Protein AF-A0A7K2XP20-F1 (afdb_monomer_lite)

Secondary structure (DSSP, 8-state):
-HHHHHHHT----GGG--EEEEEEETTEEEEEEEEPP--SS-PPPPSS-HHHHHHHHHHHHHTTTTTT-S-EEEE-SEEEE-S---EEEEEEEEEPPPS---TT----SEEEEEEEEE-TT--EEEEEEEEEEE-

Sequence (135 aa):
VAAWRDASGIAYGPAYRVVRSAHRGPGRMLLMLRAEEGADGGAVPPFVPPPLLDSVFQALGMLDDGSAGVCLPWYVDRLVARRRISGTVIALVERDEPAGTATGAASGGVVRGRAVVCNQQGEVLLELDRITLKA

Structure (mmCIF, N/CA/C/O backbone):
data_AF-A0A7K2XP20-F1
#
_entry.id   AF-A0A7K2XP20-F1
#
loop_
_atom_site.group_PDB
_atom_site.id
_atom_site.type_symbol
_atom_site.label_atom_id
_atom_site.label_alt_id
_atom_site.label_comp_id
_atom_site.label_asym_id
_atom_site.label_entity_id
_atom_site.label_seq_id
_atom_site.pdbx_PDB_ins_code
_atom_site.Cartn_x
_atom_site.Cartn_y
_atom_site.Cartn_z
_atom_site.occupancy
_atom_site.B_iso_or_equiv
_atom_site.auth_seq_id
_atom_site.auth_comp_id
_atom_site.auth_asym_id
_atom_site.auth_atom_id
_atom_site.pdbx_PDB_model_num
ATOM 1 N N . VAL A 1 1 ? -3.757 12.862 3.115 1.00 66.06 1 VAL A N 1
ATOM 2 C CA . VAL A 1 1 ? -2.406 12.247 3.067 1.00 66.06 1 VAL A CA 1
ATOM 3 C C . VAL A 1 1 ? -1.422 12.978 3.975 1.00 66.06 1 VAL A C 1
ATOM 5 O O . VAL A 1 1 ? -0.925 12.330 4.879 1.00 66.06 1 VAL A O 1
ATOM 8 N N . ALA A 1 2 ? -1.172 14.286 3.801 1.00 70.19 2 ALA A N 1
ATOM 9 C CA . ALA A 1 2 ? -0.215 15.039 4.635 1.00 70.19 2 ALA A CA 1
ATOM 10 C C . ALA A 1 2 ? -0.509 14.945 6.148 1.00 70.19 2 ALA A C 1
ATOM 12 O O . ALA A 1 2 ? 0.310 14.407 6.878 1.00 70.19 2 ALA A O 1
ATOM 13 N N . ALA A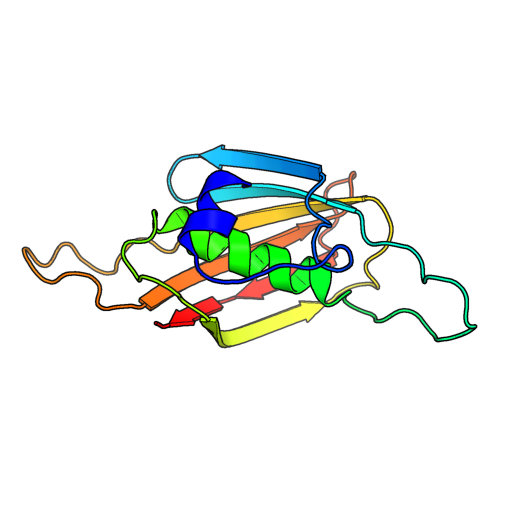 1 3 ? -1.725 15.302 6.578 1.00 70.44 3 ALA A N 1
ATOM 14 C CA . ALA A 1 3 ? -2.116 15.254 7.993 1.00 70.44 3 ALA A CA 1
ATOM 15 C C . ALA A 1 3 ? -1.966 13.866 8.653 1.00 70.44 3 ALA A C 1
ATOM 17 O O . ALA A 1 3 ? -1.599 13.774 9.818 1.00 70.44 3 ALA A O 1
ATOM 18 N N . TRP A 1 4 ? -2.215 12.775 7.915 1.00 71.06 4 TRP A N 1
ATOM 19 C CA . TRP A 1 4 ? -1.996 11.422 8.442 1.00 71.06 4 TRP A CA 1
ATOM 20 C C . TRP A 1 4 ? -0.511 11.107 8.604 1.00 71.06 4 TRP A C 1
ATOM 22 O O . TRP A 1 4 ? -0.137 10.487 9.588 1.00 71.06 4 TRP A O 1
ATOM 32 N N . ARG A 1 5 ? 0.346 11.538 7.669 1.00 71.38 5 ARG A N 1
ATOM 33 C CA . ARG A 1 5 ? 1.794 11.302 7.777 1.00 71.38 5 ARG A CA 1
ATOM 34 C C . ARG A 1 5 ? 2.348 11.966 9.030 1.00 71.38 5 ARG A C 1
ATOM 36 O O . ARG A 1 5 ? 3.053 11.306 9.786 1.00 71.38 5 ARG A O 1
ATOM 43 N N . ASP A 1 6 ? 1.940 13.206 9.279 1.00 72.44 6 ASP A N 1
ATOM 44 C CA . ASP A 1 6 ? 2.341 13.954 10.471 1.00 72.44 6 ASP A CA 1
ATOM 45 C C . ASP A 1 6 ? 1.854 13.262 11.759 1.00 72.44 6 ASP A C 1
ATOM 47 O O . ASP A 1 6 ? 2.601 13.169 12.729 1.00 72.44 6 ASP A O 1
ATOM 51 N N . ALA A 1 7 ? 0.640 12.698 11.751 1.00 71.44 7 ALA A N 1
ATOM 52 C CA . ALA A 1 7 ? 0.077 11.964 12.888 1.00 71.44 7 ALA A CA 1
ATOM 53 C C . ALA A 1 7 ? 0.644 10.541 13.071 1.00 71.44 7 ALA A C 1
ATOM 55 O O . ALA A 1 7 ? 0.657 10.025 14.184 1.00 71.44 7 ALA A O 1
ATOM 56 N N . SER A 1 8 ? 1.113 9.898 11.996 1.00 72.56 8 SER A N 1
ATOM 57 C CA . SER A 1 8 ? 1.600 8.511 12.013 1.00 72.56 8 SER A CA 1
ATOM 58 C C . SER A 1 8 ? 2.927 8.333 12.752 1.00 72.56 8 SER A C 1
ATOM 60 O O . SER A 1 8 ? 3.316 7.207 13.032 1.00 72.56 8 SER A O 1
ATOM 62 N N . GLY A 1 9 ? 3.669 9.415 13.007 1.00 77.94 9 GLY A N 1
ATOM 63 C CA . GLY A 1 9 ? 5.030 9.341 13.544 1.00 77.94 9 GLY A CA 1
ATOM 64 C C . GLY A 1 9 ? 6.069 8.769 12.566 1.00 77.94 9 GLY A C 1
ATOM 65 O O . GLY A 1 9 ? 7.236 8.649 12.934 1.00 77.94 9 GLY A O 1
ATOM 66 N N . ILE A 1 10 ? 5.686 8.443 11.322 1.00 80.19 10 ILE A N 1
ATOM 67 C CA . ILE A 1 10 ? 6.580 7.885 10.299 1.00 80.19 10 ILE A CA 1
ATOM 68 C C . ILE A 1 10 ? 7.029 8.985 9.329 1.00 80.19 10 ILE A C 1
ATOM 70 O O . ILE A 1 10 ? 6.243 9.553 8.565 1.00 80.19 10 ILE A O 1
ATOM 74 N N . ALA A 1 11 ? 8.335 9.259 9.314 1.00 85.06 11 ALA A N 1
ATOM 75 C CA . ALA A 1 11 ? 8.937 10.242 8.420 1.00 85.06 11 ALA A CA 1
ATOM 76 C C . ALA A 1 11 ? 9.218 9.650 7.024 1.00 85.06 11 ALA A C 1
ATOM 78 O O . ALA A 1 11 ? 10.247 9.017 6.788 1.00 85.06 11 ALA A O 1
ATOM 79 N N . TYR A 1 12 ? 8.326 9.906 6.063 1.00 84.44 12 TYR A N 1
ATOM 80 C CA . TYR A 1 12 ? 8.514 9.483 4.671 1.00 84.44 12 TYR A CA 1
ATOM 81 C C . TYR A 1 12 ? 9.358 10.479 3.859 1.00 84.44 12 TYR A C 1
ATOM 83 O O . TYR A 1 12 ? 8.935 11.608 3.557 1.00 84.44 12 TYR A O 1
A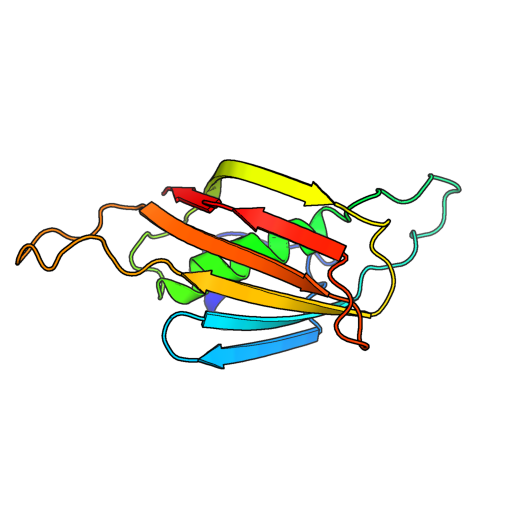TOM 91 N N . GLY A 1 13 ? 10.551 10.034 3.455 1.00 88.44 13 GLY A N 1
ATOM 92 C CA . GLY A 1 13 ? 11.442 10.766 2.552 1.00 88.44 13 GLY A CA 1
ATOM 93 C C . GLY A 1 13 ? 10.905 10.864 1.113 1.00 88.44 13 GLY A C 1
ATOM 94 O O . GLY A 1 13 ? 9.939 10.179 0.771 1.00 88.44 13 GLY A O 1
ATOM 95 N N . PRO A 1 14 ? 11.520 11.693 0.245 1.00 87.81 14 PRO A N 1
ATOM 96 C CA . PRO A 1 14 ? 11.041 11.947 -1.120 1.00 87.81 14 PRO A CA 1
ATOM 97 C C . PRO A 1 14 ? 10.777 10.687 -1.953 1.00 87.81 14 PRO A C 1
ATOM 99 O O . PRO A 1 14 ? 9.748 10.613 -2.619 1.00 87.81 14 PRO A O 1
ATOM 102 N N . ALA A 1 15 ? 11.628 9.664 -1.827 1.00 88.25 15 ALA A N 1
ATOM 103 C CA . ALA A 1 15 ? 11.479 8.391 -2.533 1.00 88.25 15 ALA A CA 1
ATOM 104 C C . ALA A 1 15 ? 10.158 7.656 -2.223 1.00 88.25 15 ALA A C 1
ATOM 106 O O . ALA A 1 15 ? 9.675 6.896 -3.052 1.00 88.25 15 ALA A O 1
ATOM 107 N N . TYR A 1 16 ? 9.542 7.905 -1.061 1.00 89.69 16 TYR A N 1
ATOM 108 C CA . TYR A 1 16 ? 8.283 7.285 -0.623 1.00 89.69 16 TYR A CA 1
ATOM 109 C C . TYR A 1 16 ? 7.053 8.185 -0.834 1.00 89.69 16 TYR A C 1
ATOM 111 O O . TYR A 1 16 ? 5.948 7.885 -0.381 1.00 89.69 16 TYR A O 1
ATOM 119 N N . ARG A 1 17 ? 7.203 9.306 -1.551 1.00 87.88 17 ARG A N 1
ATOM 120 C CA . ARG A 1 17 ? 6.119 10.264 -1.838 1.00 87.88 17 ARG A CA 1
ATOM 121 C C . ARG A 1 17 ? 5.530 10.057 -3.238 1.00 87.88 17 ARG A C 1
ATOM 123 O O . ARG A 1 17 ? 5.352 11.010 -3.990 1.00 87.88 17 ARG A O 1
ATOM 130 N N . VAL A 1 18 ? 5.194 8.811 -3.575 1.00 93.06 18 VAL A N 1
ATOM 131 C CA . VAL A 1 18 ? 4.707 8.426 -4.919 1.00 93.06 18 VAL A CA 1
ATOM 132 C C . VAL A 1 18 ? 3.205 8.644 -5.145 1.00 93.06 18 VAL A C 1
ATOM 134 O O . VAL A 1 18 ? 2.743 8.608 -6.288 1.00 93.06 18 VAL A O 1
ATOM 137 N N . VAL A 1 19 ? 2.437 8.898 -4.079 1.00 94.50 19 VAL A N 1
ATOM 138 C CA . VAL A 1 19 ? 1.002 9.226 -4.146 1.00 94.50 19 VAL A CA 1
ATOM 139 C C . VAL A 1 19 ? 0.807 10.615 -4.760 1.00 94.50 19 VAL A C 1
ATOM 141 O O . VAL A 1 19 ? 1.221 11.615 -4.175 1.00 94.50 19 VAL A O 1
ATOM 144 N N . ARG A 1 20 ? 0.152 10.683 -5.924 1.00 95.19 20 ARG A N 1
ATOM 145 C CA . ARG A 1 20 ? -0.173 11.930 -6.641 1.00 95.19 20 ARG A CA 1
ATOM 146 C C . ARG A 1 20 ? -1.549 12.471 -6.278 1.00 95.19 20 ARG A C 1
ATOM 148 O O . ARG A 1 20 ? -1.704 13.675 -6.112 1.00 95.19 20 ARG A O 1
ATOM 155 N N . SER A 1 21 ? -2.526 11.591 -6.098 1.00 95.62 21 SER A N 1
ATOM 156 C CA . SER A 1 21 ? -3.815 11.934 -5.500 1.00 95.62 21 SER A CA 1
ATOM 157 C C . SER A 1 21 ? -4.369 10.745 -4.726 1.00 95.62 21 SER A C 1
ATOM 159 O O . SER A 1 21 ? -3.961 9.601 -4.935 1.00 95.62 21 SER A O 1
ATOM 161 N N . ALA A 1 22 ? -5.284 11.026 -3.803 1.00 95.69 22 ALA A N 1
ATOM 162 C CA . ALA A 1 22 ? -5.958 10.008 -3.021 1.00 95.69 22 ALA A CA 1
ATOM 163 C C . ALA A 1 22 ? -7.411 10.425 -2.778 1.00 95.69 22 ALA A C 1
ATOM 165 O O . ALA A 1 22 ? -7.673 11.560 -2.380 1.00 95.69 22 ALA A O 1
ATOM 166 N N . HIS A 1 23 ? -8.339 9.500 -2.997 1.00 96.12 23 HIS A N 1
ATOM 167 C CA . HIS A 1 23 ? -9.773 9.689 -2.822 1.00 96.12 23 HIS A CA 1
ATOM 168 C C . HIS A 1 23 ? -10.280 8.657 -1.825 1.00 96.12 23 HIS A C 1
ATOM 170 O O . HIS A 1 23 ? -10.064 7.460 -1.999 1.00 96.12 23 HIS A O 1
ATOM 176 N N . ARG A 1 24 ? -10.943 9.111 -0.764 1.00 93.88 24 ARG A N 1
ATOM 177 C CA . ARG A 1 24 ? -11.469 8.236 0.285 1.00 93.88 24 ARG A CA 1
ATOM 178 C C . ARG A 1 24 ? -12.972 8.044 0.118 1.00 93.88 24 ARG A C 1
ATOM 180 O O . ARG A 1 24 ? -13.687 9.002 -0.154 1.00 93.88 24 ARG A O 1
ATOM 187 N N . GLY A 1 25 ? -13.433 6.814 0.317 1.00 92.50 25 GLY A N 1
ATOM 188 C CA . GLY A 1 25 ? -14.840 6.458 0.473 1.00 92.50 25 GLY A CA 1
ATOM 189 C C . GLY A 1 25 ? -15.055 5.589 1.719 1.00 92.50 25 GLY A C 1
ATOM 190 O O . GLY A 1 25 ? -14.103 5.326 2.459 1.00 92.50 25 GLY A O 1
ATOM 191 N N . PRO A 1 26 ? -16.291 5.127 1.964 1.00 91.06 26 PRO A N 1
ATOM 192 C CA . PRO A 1 26 ? -16.585 4.222 3.073 1.00 91.06 26 PRO A CA 1
ATOM 193 C C . PRO A 1 26 ? -15.759 2.934 2.958 1.00 91.06 26 PRO A C 1
ATOM 195 O O . PRO A 1 26 ? -15.850 2.241 1.947 1.00 91.06 26 PRO A O 1
ATOM 198 N N . GLY A 1 27 ? -14.908 2.658 3.951 1.00 91.69 27 GLY A N 1
ATOM 199 C CA . GLY A 1 27 ? -14.080 1.444 4.014 1.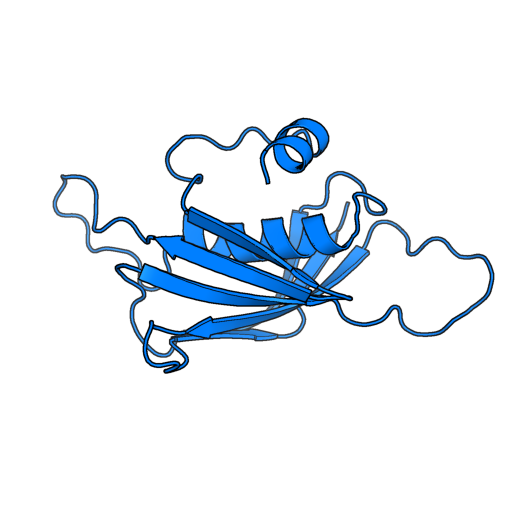00 91.69 27 GLY A CA 1
ATOM 200 C C . GLY A 1 27 ? -13.036 1.282 2.901 1.00 91.69 27 GLY A C 1
ATOM 201 O O . GLY A 1 27 ? -12.415 0.229 2.813 1.00 91.69 27 GLY A O 1
ATOM 202 N N . ARG A 1 28 ? -12.818 2.285 2.042 1.00 96.06 28 ARG A N 1
ATOM 203 C CA . ARG A 1 28 ? -11.940 2.152 0.870 1.00 96.06 28 ARG A CA 1
ATOM 204 C C . ARG A 1 28 ? -11.243 3.444 0.476 1.00 96.06 28 ARG A C 1
ATOM 206 O O . ARG A 1 28 ? -11.751 4.543 0.708 1.00 96.06 28 ARG A O 1
ATOM 213 N N . MET A 1 29 ? -10.098 3.313 -0.178 1.00 96.81 29 MET A N 1
ATOM 214 C CA . MET A 1 29 ? -9.303 4.420 -0.690 1.00 96.81 29 MET A CA 1
ATOM 215 C C . MET A 1 29 ? -8.821 4.115 -2.107 1.00 96.81 29 MET A C 1
ATOM 217 O O . MET A 1 29 ? -8.328 3.026 -2.381 1.00 96.81 29 MET A O 1
ATOM 221 N N . LEU A 1 30 ? -8.949 5.090 -3.001 1.00 97.88 30 LEU A N 1
ATOM 222 C CA . LEU A 1 30 ? -8.403 5.050 -4.351 1.00 97.88 30 LEU A CA 1
ATOM 223 C C . LEU A 1 30 ? -7.186 5.971 -4.418 1.00 97.88 30 LEU A C 1
ATOM 225 O O . LEU A 1 30 ? -7.294 7.157 -4.107 1.00 97.88 30 LEU A O 1
ATOM 229 N N . LEU A 1 31 ? -6.039 5.447 -4.833 1.00 98.12 31 LEU A N 1
ATOM 230 C CA . LEU A 1 31 ? -4.795 6.195 -4.974 1.00 98.12 31 LEU A CA 1
ATOM 231 C C . LEU A 1 31 ? -4.408 6.285 -6.444 1.00 98.12 31 LEU A C 1
ATOM 233 O O . LEU A 1 31 ? -4.412 5.276 -7.144 1.00 98.12 31 LEU A O 1
ATOM 237 N N . MET A 1 32 ? -3.980 7.463 -6.883 1.00 97.88 32 MET A N 1
ATOM 238 C CA . MET A 1 32 ? -3.193 7.598 -8.102 1.00 97.88 32 MET A CA 1
ATOM 239 C C . MET A 1 32 ? -1.718 7.660 -7.718 1.00 97.88 32 MET A C 1
ATOM 241 O O . MET A 1 32 ? -1.300 8.551 -6.974 1.00 97.88 32 MET A O 1
ATOM 245 N N . LEU A 1 33 ? -0.931 6.713 -8.218 1.00 96.94 33 LEU A N 1
ATOM 246 C CA . LEU A 1 33 ? 0.480 6.538 -7.889 1.00 96.94 33 LEU A CA 1
ATOM 247 C C . LEU A 1 33 ? 1.328 6.753 -9.143 1.00 96.94 33 LEU A C 1
ATOM 249 O O . LEU A 1 33 ? 0.924 6.400 -10.251 1.00 96.94 33 LEU A O 1
ATOM 253 N N . ARG A 1 34 ? 2.526 7.310 -8.972 1.00 94.19 34 ARG A N 1
ATOM 254 C CA . ARG A 1 34 ? 3.542 7.390 -10.027 1.00 94.19 34 ARG A CA 1
ATOM 255 C C . ARG A 1 34 ? 4.753 6.585 -9.577 1.00 94.19 34 ARG A C 1
ATOM 257 O O . ARG A 1 34 ? 5.469 7.031 -8.686 1.00 94.19 34 ARG A O 1
ATOM 264 N N . ALA A 1 35 ? 4.980 5.430 -10.191 1.00 84.12 35 ALA A N 1
ATOM 265 C CA . ALA A 1 35 ? 6.260 4.748 -10.089 1.00 84.12 35 ALA A CA 1
ATOM 266 C C . ALA A 1 35 ? 7.305 5.595 -10.821 1.00 84.12 35 ALA A C 1
ATOM 268 O O . ALA A 1 35 ? 7.117 5.933 -11.993 1.00 84.12 35 ALA A O 1
ATOM 269 N N . GLU A 1 36 ? 8.375 5.972 -10.127 1.00 76.00 36 GLU A N 1
ATOM 270 C CA . GLU A 1 36 ? 9.512 6.588 -10.801 1.00 76.00 36 GLU A CA 1
ATOM 271 C C . GLU A 1 36 ? 10.211 5.530 -11.652 1.00 76.00 36 GLU A C 1
ATOM 273 O O . GLU A 1 36 ? 10.434 4.396 -11.219 1.00 76.00 36 GLU A O 1
ATOM 278 N N . GLU A 1 37 ? 10.503 5.890 -12.894 1.00 64.94 37 GLU A N 1
ATOM 279 C CA . GLU A 1 37 ? 11.364 5.093 -13.754 1.00 64.94 37 GLU A CA 1
ATOM 280 C C . GLU A 1 37 ? 12.794 5.414 -13.321 1.00 64.94 37 GLU A C 1
ATOM 282 O O . GLU A 1 37 ? 13.153 6.583 -13.268 1.00 64.94 37 GLU A O 1
ATOM 287 N N . GLY A 1 38 ? 13.520 4.377 -12.886 1.00 58.69 38 GLY A N 1
ATOM 288 C CA . GLY A 1 38 ? 14.801 4.416 -12.168 1.00 58.69 38 GLY A CA 1
ATOM 289 C C . GLY A 1 38 ? 15.588 5.727 -12.228 1.00 58.69 38 GLY A C 1
ATOM 290 O O . GLY A 1 38 ? 16.017 6.145 -13.298 1.00 58.69 38 GLY A O 1
ATOM 291 N N . ALA A 1 39 ? 15.839 6.315 -11.054 1.00 51.59 39 ALA A N 1
ATOM 292 C CA . ALA A 1 39 ? 16.853 7.348 -10.899 1.00 51.59 39 ALA A CA 1
ATOM 293 C C . ALA A 1 39 ? 18.211 6.810 -11.386 1.00 51.59 39 ALA A C 1
ATOM 295 O O . ALA A 1 39 ? 18.584 5.677 -11.073 1.00 51.59 39 ALA A O 1
ATOM 296 N N . ASP A 1 40 ? 18.890 7.630 -12.183 1.00 54.31 40 ASP A N 1
ATOM 297 C CA . ASP A 1 40 ? 20.152 7.385 -12.880 1.00 54.31 40 ASP A CA 1
ATOM 298 C C . ASP A 1 40 ? 21.119 6.437 -12.146 1.00 54.31 40 ASP A C 1
ATOM 300 O O . ASP A 1 40 ? 21.545 6.699 -11.021 1.00 54.31 40 ASP A O 1
ATOM 304 N N . GLY A 1 41 ? 21.501 5.328 -12.795 1.00 56.19 41 GLY A N 1
ATOM 305 C CA . GLY A 1 41 ? 22.502 4.408 -12.233 1.00 56.19 41 GLY A CA 1
ATOM 306 C C . GLY A 1 41 ? 22.616 3.010 -12.850 1.00 56.19 41 GLY A C 1
ATOM 307 O O . GLY A 1 41 ? 23.408 2.207 -12.367 1.00 56.19 41 GLY A O 1
ATOM 308 N N . GLY A 1 42 ? 21.845 2.672 -13.891 1.00 59.91 42 GLY A N 1
ATOM 309 C CA . GLY A 1 42 ? 21.964 1.379 -14.588 1.00 59.91 42 GLY A CA 1
ATOM 310 C C . GLY A 1 42 ? 21.429 0.160 -13.820 1.00 59.91 42 GLY A C 1
ATOM 311 O O . GLY A 1 42 ? 21.502 -0.959 -14.326 1.00 59.91 42 GLY A O 1
ATOM 312 N N . ALA A 1 43 ? 20.860 0.350 -12.626 1.00 69.75 43 ALA A N 1
ATOM 313 C CA . ALA A 1 43 ? 20.199 -0.719 -11.888 1.00 69.75 43 ALA A CA 1
ATOM 314 C C . ALA A 1 43 ? 18.875 -1.112 -12.563 1.00 69.75 43 ALA A C 1
ATOM 316 O O . ALA A 1 43 ? 18.082 -0.257 -12.962 1.00 69.75 43 ALA A O 1
ATOM 317 N N . VAL A 1 44 ? 18.620 -2.419 -12.663 1.00 74.62 44 VAL A N 1
ATOM 318 C CA . VAL A 1 44 ? 17.349 -2.943 -13.175 1.00 74.62 44 VAL A CA 1
ATOM 319 C C . VAL A 1 44 ? 16.223 -2.521 -12.220 1.00 74.62 44 VAL A C 1
ATOM 321 O O . VAL A 1 44 ? 16.297 -2.845 -11.032 1.00 74.62 44 VAL A O 1
ATOM 324 N N . PRO A 1 45 ? 15.175 -1.821 -12.697 1.00 81.94 45 PRO A N 1
ATOM 325 C CA . PRO A 1 45 ? 14.066 -1.417 -11.843 1.00 81.94 45 PRO A CA 1
ATOM 326 C C . PRO A 1 45 ? 13.378 -2.628 -11.194 1.00 81.94 45 PRO A C 1
ATOM 328 O O . PRO A 1 45 ? 13.200 -3.657 -11.857 1.00 81.94 45 PRO A O 1
ATOM 331 N N . PRO A 1 46 ? 12.940 -2.522 -9.927 1.00 88.56 46 PRO A N 1
ATOM 332 C CA . PRO A 1 46 ? 12.240 -3.607 -9.250 1.00 88.56 46 PRO A CA 1
ATOM 333 C C . PRO A 1 46 ? 10.926 -3.954 -9.961 1.00 88.56 46 PRO A C 1
ATOM 335 O O . PRO A 1 46 ? 10.255 -3.089 -10.526 1.00 88.56 46 PRO A O 1
ATOM 338 N N . PHE A 1 47 ? 10.526 -5.228 -9.896 1.00 92.88 47 PHE A N 1
ATOM 339 C CA . PHE A 1 47 ? 9.276 -5.693 -10.508 1.00 92.88 47 PHE A CA 1
ATOM 340 C C . PHE A 1 47 ? 8.041 -5.018 -9.881 1.00 92.88 47 PHE A C 1
ATOM 342 O O . PHE A 1 47 ? 7.123 -4.612 -10.593 1.00 92.88 47 PHE A O 1
ATOM 349 N N . VAL A 1 48 ? 8.063 -4.827 -8.557 1.00 95.19 48 VAL A N 1
ATOM 350 C CA . VAL A 1 48 ? 7.117 -4.002 -7.792 1.00 95.19 48 VAL A CA 1
ATOM 351 C C . VAL A 1 48 ? 7.923 -2.921 -7.057 1.00 95.19 48 VAL A C 1
ATOM 353 O O . VAL A 1 48 ? 8.714 -3.267 -6.179 1.00 95.19 48 VAL A O 1
ATOM 356 N N . PRO A 1 49 ? 7.765 -1.626 -7.386 1.00 93.88 49 PRO A N 1
ATOM 357 C CA . PRO A 1 49 ? 8.465 -0.549 -6.690 1.00 93.88 49 PRO A CA 1
ATOM 358 C C . PRO A 1 49 ? 8.110 -0.503 -5.192 1.00 93.88 49 PRO A C 1
ATOM 360 O O . PRO A 1 49 ? 6.927 -0.363 -4.866 1.00 93.88 49 PRO A O 1
ATOM 363 N N . PRO A 1 50 ? 9.092 -0.557 -4.267 1.00 94.06 50 PRO A N 1
ATOM 364 C CA . PRO A 1 50 ? 8.814 -0.537 -2.829 1.00 94.06 50 PRO A CA 1
ATOM 365 C C . PRO A 1 50 ? 7.984 0.670 -2.356 1.00 94.06 50 PRO A C 1
ATOM 367 O O . PRO A 1 50 ? 7.026 0.453 -1.620 1.00 94.06 50 PRO A O 1
ATOM 370 N N . PRO A 1 51 ? 8.228 1.913 -2.826 1.00 93.94 51 PRO A N 1
ATOM 371 C CA . PRO A 1 51 ? 7.383 3.062 -2.479 1.00 93.94 51 PRO A CA 1
ATOM 372 C C . PRO A 1 51 ? 5.904 2.911 -2.851 1.00 93.94 51 PRO A C 1
ATOM 374 O O . PRO A 1 51 ? 5.018 3.456 -2.190 1.00 93.94 51 PRO A O 1
ATOM 377 N N . LEU A 1 52 ? 5.634 2.197 -3.943 1.00 95.38 52 LEU A N 1
ATOM 378 C CA . LEU A 1 52 ? 4.287 1.968 -4.449 1.00 95.38 52 LEU A CA 1
ATOM 379 C C . LEU A 1 52 ? 3.570 0.935 -3.586 1.00 95.38 52 LEU A C 1
ATOM 381 O O . LEU A 1 52 ? 2.437 1.171 -3.172 1.00 95.38 52 LEU A O 1
ATOM 385 N N . LEU A 1 53 ? 4.256 -0.166 -3.275 1.00 96.56 53 LEU A N 1
ATOM 386 C CA . LEU A 1 53 ? 3.764 -1.173 -2.343 1.00 96.56 53 LEU A CA 1
ATOM 387 C C . LEU A 1 53 ? 3.500 -0.564 -0.959 1.00 96.56 53 LEU A C 1
ATOM 389 O O . LEU A 1 53 ? 2.426 -0.744 -0.400 1.00 96.56 53 LEU A O 1
ATOM 393 N N . ASP A 1 54 ? 4.433 0.230 -0.440 1.00 94.88 54 ASP A N 1
ATOM 394 C CA . ASP A 1 54 ? 4.279 0.903 0.850 1.00 94.88 54 ASP A CA 1
ATOM 395 C C . ASP A 1 54 ? 3.097 1.890 0.866 1.00 94.88 54 ASP A C 1
ATOM 397 O O . ASP A 1 54 ? 2.365 1.979 1.850 1.00 94.88 54 ASP A O 1
ATOM 401 N N . SER A 1 55 ? 2.817 2.561 -0.256 1.00 95.00 55 SER A N 1
ATOM 402 C CA . SER A 1 55 ? 1.651 3.450 -0.371 1.00 95.00 55 SER A CA 1
ATOM 403 C C . SER A 1 55 ? 0.314 2.718 -0.185 1.00 95.00 55 SER A C 1
ATOM 405 O O . SER A 1 55 ? -0.642 3.323 0.302 1.00 95.00 55 SER A O 1
ATOM 407 N N . VAL A 1 56 ? 0.237 1.426 -0.528 1.00 96.50 56 VAL A N 1
ATOM 408 C CA . VAL A 1 56 ? -0.939 0.588 -0.240 1.00 96.50 56 VAL A CA 1
ATOM 409 C C . VAL A 1 56 ? -1.117 0.418 1.269 1.00 96.50 56 VAL A C 1
ATOM 411 O O . VAL A 1 56 ? -2.225 0.573 1.781 1.00 96.50 56 VAL A O 1
ATOM 414 N N . PHE A 1 57 ? -0.029 0.156 1.993 1.00 93.94 57 PHE A N 1
ATOM 415 C CA . PHE A 1 57 ? -0.063 -0.000 3.446 1.00 93.94 57 PHE A CA 1
ATOM 416 C C . PHE A 1 57 ? -0.387 1.316 4.153 1.00 93.94 57 PHE A C 1
ATOM 418 O O . PHE A 1 57 ? -1.243 1.332 5.037 1.00 93.94 57 PHE A O 1
ATOM 425 N N . GLN A 1 58 ? 0.200 2.431 3.703 1.00 91.25 58 GLN A N 1
ATOM 426 C CA . GLN A 1 58 ? -0.154 3.772 4.181 1.00 91.25 58 GLN A CA 1
ATOM 427 C C . GLN A 1 58 ? -1.660 4.025 4.040 1.00 91.25 58 GLN A C 1
ATOM 429 O O . GLN A 1 58 ? -2.306 4.481 4.979 1.00 91.25 58 GLN A O 1
ATOM 434 N N . ALA A 1 59 ? -2.242 3.711 2.880 1.00 93.56 59 ALA A N 1
ATOM 435 C CA . ALA A 1 59 ? -3.666 3.918 2.641 1.00 93.56 59 ALA A CA 1
ATOM 436 C C . ALA A 1 59 ? -4.555 3.018 3.505 1.00 93.56 59 ALA A C 1
ATOM 438 O O . ALA A 1 59 ? -5.583 3.480 3.998 1.00 93.56 59 ALA A O 1
ATOM 439 N N . LEU A 1 60 ? -4.154 1.767 3.745 1.00 93.38 60 LEU A N 1
ATOM 440 C CA . LEU A 1 60 ? -4.880 0.891 4.659 1.00 93.38 60 LEU A CA 1
ATOM 441 C C . LEU A 1 60 ? -4.839 1.428 6.100 1.00 93.38 60 LEU A C 1
ATOM 443 O O . LEU A 1 60 ? -5.878 1.482 6.753 1.00 93.38 60 LEU A O 1
ATOM 447 N N . GLY A 1 61 ? -3.685 1.914 6.563 1.00 89.31 61 GLY A N 1
ATOM 448 C CA . GLY A 1 61 ? -3.564 2.583 7.863 1.00 89.31 61 GLY A CA 1
ATOM 449 C C . GLY A 1 61 ? -4.385 3.877 7.953 1.00 89.31 61 GLY A C 1
ATOM 450 O O . GLY A 1 61 ? -4.958 4.183 8.996 1.00 89.31 61 GLY A O 1
ATOM 451 N N . MET A 1 62 ? -4.520 4.624 6.850 1.00 87.81 62 MET A N 1
ATOM 452 C CA . MET A 1 62 ? -5.390 5.809 6.777 1.00 87.81 62 MET A CA 1
ATOM 453 C C . MET A 1 62 ? -6.882 5.469 6.907 1.00 87.81 62 MET A C 1
ATOM 455 O O . MET A 1 62 ? -7.635 6.275 7.451 1.00 87.81 62 MET A O 1
ATOM 459 N N . LEU A 1 63 ? -7.325 4.304 6.419 1.00 89.19 63 LEU A N 1
ATOM 460 C CA . LEU A 1 63 ? -8.722 3.849 6.527 1.00 89.19 63 LEU A CA 1
ATOM 461 C C . LEU A 1 63 ? -9.140 3.468 7.949 1.00 89.19 63 LEU A C 1
ATOM 463 O O . LEU A 1 63 ? -10.324 3.237 8.209 1.00 89.19 63 LEU A O 1
ATOM 467 N N . ASP A 1 64 ? -8.177 3.403 8.856 1.00 80.75 64 ASP A N 1
ATOM 468 C CA . ASP A 1 64 ? -8.395 3.120 10.262 1.00 80.75 64 ASP A CA 1
ATOM 469 C C . ASP A 1 64 ? -8.539 4.384 11.127 1.00 80.75 64 ASP A C 1
ATOM 471 O O . ASP A 1 64 ? -8.742 4.286 12.331 1.00 80.75 64 ASP A O 1
ATOM 475 N N . ASP A 1 65 ? -8.448 5.580 10.529 1.00 70.94 65 ASP A N 1
ATOM 476 C CA . ASP A 1 65 ? -8.512 6.877 11.230 1.00 70.94 65 ASP A CA 1
ATOM 477 C C . ASP A 1 65 ? -7.511 7.012 12.392 1.00 70.94 65 ASP A C 1
ATOM 479 O O . ASP A 1 65 ? -7.672 7.850 13.277 1.00 70.94 65 ASP A O 1
ATOM 483 N N . GLY A 1 66 ? -6.449 6.200 12.379 1.00 60.19 66 GLY A N 1
ATOM 484 C CA . GLY A 1 66 ? -5.460 6.141 13.452 1.00 60.19 66 GLY A CA 1
ATOM 485 C C . GLY A 1 66 ? -5.924 5.385 14.702 1.00 60.19 66 GLY A C 1
ATOM 486 O O . GLY A 1 66 ? -5.235 5.457 15.716 1.00 60.19 66 GLY A O 1
ATOM 487 N N . SER A 1 67 ? -7.042 4.648 14.658 1.00 62.50 67 SER A N 1
ATOM 488 C CA . SER A 1 67 ? -7.556 3.896 15.817 1.00 62.50 67 SER A CA 1
ATOM 489 C C . SER A 1 67 ? -6.609 2.783 16.290 1.00 62.50 67 SER A C 1
ATOM 491 O O . SER A 1 67 ? -6.533 2.487 17.480 1.00 62.50 67 SER A O 1
ATOM 493 N N . ALA A 1 68 ? -5.823 2.226 15.373 1.00 58.62 68 ALA A N 1
ATOM 494 C CA . ALA A 1 68 ? -4.787 1.237 15.608 1.00 58.62 68 ALA A CA 1
ATOM 495 C C . ALA A 1 68 ? -3.424 1.870 15.930 1.00 58.62 68 ALA A C 1
ATOM 497 O O . ALA A 1 68 ? -2.461 1.136 16.109 1.00 58.62 68 ALA A O 1
ATOM 498 N N . GLY A 1 69 ? -3.308 3.200 16.010 1.00 64.88 69 GLY A N 1
ATOM 499 C CA . GLY A 1 69 ? -2.038 3.883 16.261 1.00 64.88 69 GLY A CA 1
ATOM 500 C C . GLY A 1 69 ? -1.035 3.778 15.103 1.00 64.88 69 GLY A C 1
ATOM 501 O O . GLY A 1 69 ? -1.414 3.690 13.931 1.00 64.88 69 GLY A O 1
ATOM 502 N N . VAL A 1 70 ? 0.262 3.820 15.440 1.00 75.06 70 VAL A N 1
ATOM 503 C CA . VAL A 1 70 ? 1.375 3.654 14.488 1.00 75.06 70 VAL A CA 1
ATOM 504 C C . VAL A 1 70 ? 1.442 2.192 14.057 1.00 75.06 70 VAL A C 1
ATOM 506 O O . VAL A 1 70 ? 2.123 1.387 14.677 1.00 75.06 70 VAL A O 1
ATOM 509 N N . CYS A 1 71 ? 0.703 1.834 13.012 1.00 80.75 71 CYS A N 1
ATOM 510 C CA . CYS A 1 71 ? 0.640 0.462 12.525 1.00 80.75 71 CYS A CA 1
ATOM 511 C C . CYS A 1 71 ? 1.643 0.206 11.392 1.00 80.75 71 CYS A C 1
ATOM 513 O O . CYS A 1 71 ? 1.790 1.007 10.466 1.00 80.75 71 CYS A O 1
ATOM 515 N N . LEU A 1 72 ? 2.319 -0.941 11.455 1.00 90.19 72 LEU A N 1
ATOM 516 C CA . LEU A 1 72 ? 3.258 -1.417 10.443 1.00 90.19 72 LEU A CA 1
ATOM 517 C C . LEU A 1 72 ? 2.716 -2.671 9.746 1.00 90.19 72 LEU A C 1
ATOM 519 O O . LEU A 1 72 ? 1.958 -3.433 10.356 1.00 90.19 72 LEU A O 1
ATOM 523 N N . PRO A 1 73 ? 3.105 -2.930 8.483 1.00 92.88 73 PRO A N 1
ATOM 524 C CA . PRO A 1 73 ? 2.800 -4.191 7.817 1.00 92.88 73 PRO A CA 1
ATOM 525 C C . PRO A 1 73 ? 3.328 -5.380 8.626 1.00 92.88 73 PRO A C 1
ATOM 527 O O . PRO A 1 73 ? 4.528 -5.498 8.859 1.00 92.88 73 PRO A O 1
ATOM 530 N N . TRP A 1 74 ? 2.425 -6.262 9.049 1.00 94.62 74 TRP A N 1
ATOM 531 C CA . TRP A 1 74 ? 2.745 -7.464 9.822 1.00 94.62 74 TRP A CA 1
ATOM 532 C C . TRP A 1 74 ? 2.696 -8.726 8.962 1.00 94.62 74 TRP A C 1
ATOM 534 O O . TRP A 1 74 ? 3.516 -9.628 9.116 1.00 94.62 74 TRP A O 1
ATOM 544 N N . TYR A 1 75 ? 1.711 -8.810 8.066 1.00 96.25 75 TYR A N 1
ATOM 545 C CA . TYR A 1 75 ? 1.460 -10.010 7.278 1.00 96.25 75 TYR A CA 1
ATOM 546 C C . TYR A 1 75 ? 0.708 -9.691 5.983 1.00 96.25 75 TYR A C 1
ATOM 548 O O . TYR A 1 75 ? -0.145 -8.803 5.955 1.00 96.25 75 TYR A O 1
ATOM 556 N N . VAL A 1 76 ? 1.012 -10.444 4.929 1.00 97.50 76 VAL A N 1
ATOM 557 C CA . VAL A 1 76 ? 0.272 -10.490 3.663 1.00 97.50 76 VAL A CA 1
ATOM 558 C C . VAL A 1 76 ? 0.129 -11.966 3.310 1.00 97.50 76 VAL A C 1
ATOM 560 O O . VAL A 1 76 ? 1.136 -12.669 3.251 1.00 97.50 76 VAL A O 1
ATOM 563 N N . ASP A 1 77 ? -1.099 -12.439 3.104 1.00 97.94 77 ASP A N 1
ATOM 564 C CA . ASP A 1 77 ? -1.355 -13.850 2.781 1.00 97.94 77 ASP A CA 1
ATOM 565 C C . ASP A 1 77 ? -0.906 -14.179 1.362 1.00 97.94 77 ASP A C 1
ATOM 567 O O . ASP A 1 77 ? -0.155 -15.124 1.122 1.00 97.94 77 ASP A O 1
ATOM 571 N N . ARG A 1 78 ? -1.324 -13.341 0.412 1.00 97.88 78 ARG A N 1
ATOM 572 C CA . ARG A 1 78 ? -1.035 -13.537 -1.001 1.00 97.88 78 ARG A CA 1
ATOM 573 C C . ARG A 1 78 ? -0.702 -12.216 -1.664 1.00 97.88 78 ARG A C 1
ATOM 575 O O . ARG A 1 78 ? -1.394 -11.218 -1.484 1.00 97.88 78 ARG A O 1
ATOM 582 N N . LEU A 1 79 ? 0.361 -12.243 -2.459 1.00 97.62 79 LEU A N 1
ATOM 583 C CA . LEU A 1 79 ? 0.777 -11.151 -3.326 1.00 97.62 79 LEU A CA 1
ATOM 584 C C . LEU A 1 79 ? 0.994 -11.714 -4.728 1.00 97.62 79 LEU A C 1
ATOM 586 O O . LEU A 1 79 ? 1.822 -12.605 -4.918 1.00 97.62 79 LEU A O 1
ATOM 590 N N . VAL A 1 80 ? 0.265 -11.194 -5.713 1.00 98.31 80 VAL A N 1
ATOM 591 C CA . VAL A 1 80 ? 0.405 -11.597 -7.119 1.00 98.31 80 VAL A CA 1
ATOM 592 C C . VAL A 1 80 ? 0.762 -10.393 -7.962 1.00 98.31 80 VAL A C 1
ATOM 594 O O . VAL A 1 80 ? -0.082 -9.542 -8.217 1.00 98.31 80 VAL A O 1
ATOM 597 N N . ALA A 1 81 ? 2.005 -10.346 -8.435 1.00 97.38 81 ALA A N 1
ATOM 598 C CA . ALA A 1 81 ? 2.460 -9.358 -9.402 1.00 97.38 81 ALA A CA 1
ATOM 599 C C . ALA A 1 81 ? 2.434 -9.976 -10.809 1.00 97.38 81 ALA A C 1
ATOM 601 O O . ALA A 1 81 ? 3.181 -10.908 -11.101 1.00 97.38 81 ALA A O 1
ATOM 602 N N . ARG A 1 82 ? 1.555 -9.474 -11.681 1.00 97.50 82 ARG A N 1
ATOM 603 C CA . ARG A 1 82 ? 1.319 -10.017 -13.032 1.00 97.50 82 ARG A CA 1
ATOM 604 C C . ARG A 1 82 ? 2.288 -9.450 -14.065 1.00 97.50 82 ARG A C 1
ATOM 606 O O . ARG A 1 82 ? 2.684 -10.142 -14.997 1.00 97.50 82 ARG A O 1
ATOM 613 N N . ARG A 1 83 ? 2.665 -8.181 -13.903 1.00 93.62 83 ARG A N 1
ATOM 614 C CA . ARG A 1 83 ? 3.620 -7.465 -14.757 1.00 93.62 83 ARG A CA 1
ATOM 615 C C . ARG A 1 83 ? 4.458 -6.514 -13.914 1.00 93.62 83 ARG A C 1
ATOM 617 O O . ARG A 1 83 ? 4.049 -6.125 -12.821 1.00 93.62 83 ARG A O 1
ATOM 624 N N . ARG A 1 84 ? 5.601 -6.095 -14.463 1.00 92.69 84 ARG A N 1
ATOM 625 C CA . ARG A 1 84 ? 6.400 -5.021 -13.872 1.00 92.69 84 ARG A CA 1
ATOM 626 C C . ARG A 1 84 ? 5.567 -3.743 -13.796 1.00 92.69 84 ARG A C 1
ATOM 628 O O . ARG A 1 84 ? 4.939 -3.359 -14.782 1.00 92.69 84 ARG A O 1
ATOM 635 N N . ILE A 1 85 ? 5.603 -3.078 -12.647 1.00 93.94 85 ILE A N 1
ATOM 636 C CA . ILE A 1 85 ? 4.868 -1.835 -12.423 1.00 93.94 85 ILE A CA 1
ATOM 637 C C . ILE A 1 85 ? 5.769 -0.637 -12.738 1.00 93.94 85 ILE A C 1
ATOM 639 O O . ILE A 1 85 ? 6.832 -0.478 -12.141 1.00 93.94 85 ILE A O 1
ATOM 643 N N . SER A 1 86 ? 5.335 0.219 -13.660 1.00 91.88 86 SER A N 1
ATOM 644 C CA . SER A 1 86 ? 6.018 1.464 -14.026 1.00 91.88 86 SER A CA 1
ATOM 645 C C . SER A 1 86 ? 5.017 2.544 -14.430 1.00 91.88 86 SER A C 1
ATOM 6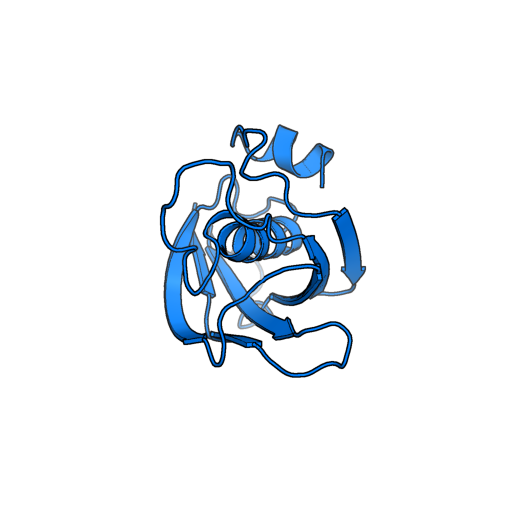47 O O . SER A 1 86 ? 3.862 2.247 -14.738 1.00 91.88 86 SER A O 1
ATOM 649 N N . GLY A 1 87 ? 5.461 3.801 -14.439 1.00 92.88 87 GLY A N 1
ATOM 650 C CA . GLY A 1 87 ? 4.628 4.932 -14.828 1.00 92.88 87 GLY A CA 1
ATOM 651 C C . GLY A 1 87 ? 3.472 5.196 -13.860 1.00 92.88 87 GLY A C 1
ATOM 652 O O . GLY A 1 87 ? 3.607 5.071 -12.642 1.00 92.88 87 GLY A O 1
ATOM 653 N N . THR A 1 88 ? 2.338 5.635 -14.402 1.00 96.31 88 THR A N 1
ATOM 654 C CA . THR A 1 88 ? 1.152 5.986 -13.611 1.00 96.31 88 THR A CA 1
ATOM 655 C C . THR A 1 88 ? 0.240 4.776 -13.437 1.00 96.31 88 THR A C 1
ATOM 657 O O . THR A 1 88 ? -0.181 4.174 -14.424 1.00 96.31 88 THR A O 1
ATOM 660 N N . VAL A 1 89 ? -0.117 4.467 -12.191 1.00 97.81 89 VAL A N 1
ATOM 661 C CA . VAL A 1 89 ? -1.049 3.386 -11.844 1.00 97.81 89 VAL A CA 1
ATOM 662 C C . VAL A 1 89 ? -2.086 3.841 -10.828 1.00 97.81 89 VAL A C 1
ATOM 664 O O . VAL A 1 89 ? -1.932 4.874 -10.171 1.00 97.81 89 VAL A O 1
ATOM 667 N N . ILE A 1 90 ? -3.145 3.052 -10.697 1.00 98.44 90 ILE A N 1
ATOM 668 C CA . ILE A 1 90 ? -4.254 3.290 -9.783 1.00 98.44 90 ILE A CA 1
ATOM 669 C C . ILE A 1 90 ? -4.284 2.139 -8.779 1.00 98.44 90 ILE A C 1
ATOM 671 O O . ILE A 1 90 ? -4.263 0.981 -9.182 1.00 98.44 90 ILE A O 1
ATOM 675 N N . ALA A 1 91 ? -4.324 2.441 -7.483 1.00 98.62 91 ALA A N 1
ATOM 676 C CA . ALA A 1 91 ? -4.484 1.442 -6.431 1.00 98.62 91 ALA A CA 1
ATOM 677 C C . ALA A 1 91 ? -5.839 1.612 -5.744 1.00 98.62 91 ALA A C 1
ATOM 679 O O . ALA A 1 91 ? -6.151 2.695 -5.253 1.00 98.62 91 ALA A O 1
ATOM 680 N N . LEU A 1 92 ? -6.626 0.544 -5.685 1.00 98.50 92 LEU A N 1
ATOM 681 C CA . LEU A 1 92 ? -7.803 0.439 -4.835 1.00 98.50 92 LEU A CA 1
ATOM 682 C C . LEU A 1 92 ? -7.412 -0.336 -3.580 1.00 98.50 92 LEU A C 1
ATOM 684 O O . LEU A 1 92 ? -6.981 -1.481 -3.676 1.00 98.50 92 LEU A O 1
ATOM 688 N N . VAL A 1 93 ? -7.565 0.293 -2.421 1.00 98.31 93 VAL A N 1
ATOM 689 C CA . VAL A 1 93 ? -7.303 -0.296 -1.106 1.00 98.31 93 VAL A CA 1
ATOM 690 C C . VAL A 1 93 ? -8.615 -0.366 -0.349 1.00 98.31 93 VAL A C 1
ATOM 692 O O . VAL A 1 93 ? -9.327 0.632 -0.249 1.00 98.31 93 VAL A O 1
ATOM 695 N N . GLU A 1 94 ? -8.944 -1.534 0.180 1.00 97.19 94 GLU A N 1
ATOM 696 C CA . GLU A 1 94 ? -10.199 -1.788 0.882 1.00 97.19 94 GLU A CA 1
ATOM 697 C C . GLU A 1 94 ? -9.887 -2.357 2.260 1.00 97.19 94 GLU A C 1
ATOM 699 O O . GLU A 1 94 ? -9.092 -3.287 2.386 1.00 97.19 94 GLU A O 1
ATOM 704 N N . ARG A 1 95 ? -10.501 -1.782 3.292 1.00 94.38 95 ARG A N 1
ATOM 705 C CA . ARG A 1 95 ? -10.451 -2.289 4.660 1.00 94.38 95 ARG A CA 1
ATOM 706 C C . ARG A 1 95 ? -11.510 -3.376 4.803 1.00 94.38 95 ARG A C 1
ATOM 708 O O . ARG A 1 95 ? -12.646 -3.190 4.371 1.00 94.38 95 ARG A O 1
ATOM 715 N N . ASP A 1 96 ? -11.145 -4.482 5.432 1.00 91.62 96 ASP A N 1
ATOM 716 C CA . ASP A 1 96 ? -12.113 -5.508 5.803 1.00 91.62 96 ASP A CA 1
ATOM 717 C C . ASP A 1 96 ? -13.023 -4.957 6.908 1.00 91.62 96 ASP A C 1
ATOM 719 O O . ASP A 1 96 ? -12.556 -4.269 7.824 1.00 91.62 96 ASP A O 1
ATOM 723 N N . GLU A 1 97 ? -14.322 -5.255 6.848 1.00 77.69 97 GLU A N 1
ATOM 724 C CA . GLU A 1 97 ? -15.211 -4.905 7.954 1.00 77.69 97 GLU A CA 1
ATOM 725 C C . GLU A 1 97 ? -14.717 -5.571 9.247 1.00 77.69 97 GLU A C 1
ATOM 727 O O . GLU A 1 97 ? -14.268 -6.725 9.220 1.00 77.69 97 GLU A O 1
ATOM 732 N N . PRO A 1 98 ? -14.766 -4.868 10.394 1.00 62.53 98 PRO A N 1
ATOM 733 C CA . PRO A 1 98 ? -14.428 -5.484 11.665 1.00 62.53 98 PRO A CA 1
ATOM 734 C C . PRO A 1 98 ? -15.330 -6.705 11.864 1.00 62.53 98 PRO A C 1
ATOM 736 O O . PRO A 1 98 ? -16.554 -6.603 11.813 1.00 62.53 98 PRO A O 1
ATOM 739 N N . ALA A 1 99 ? -14.714 -7.873 12.046 1.00 48.31 99 ALA A N 1
ATOM 740 C CA . ALA A 1 99 ? -15.433 -9.122 12.232 1.00 48.31 99 ALA A CA 1
ATOM 741 C C . ALA A 1 99 ? -16.302 -9.038 13.500 1.00 48.31 99 ALA A C 1
ATOM 743 O O . ALA A 1 99 ? -15.802 -9.204 14.608 1.00 48.31 99 ALA A O 1
ATOM 744 N N . GLY A 1 100 ? -17.599 -8.787 13.313 1.00 46.78 100 GLY A N 1
ATOM 745 C CA . GLY A 1 100 ? -18.618 -8.814 14.356 1.00 46.78 100 GLY A CA 1
ATOM 746 C C . GLY A 1 100 ? -18.663 -7.563 15.234 1.00 46.78 100 GLY A C 1
ATOM 747 O O . GLY A 1 100 ? -17.708 -7.202 15.917 1.00 46.78 100 GLY A O 1
ATOM 748 N N . THR A 1 101 ? -19.845 -6.952 15.305 1.00 41.41 101 THR A N 1
ATOM 749 C CA . THR A 1 101 ? -20.257 -6.052 16.387 1.00 41.41 101 THR A CA 1
ATOM 750 C C . THR A 1 101 ? -20.373 -6.835 17.699 1.00 41.41 101 THR A C 1
ATOM 752 O O . THR A 1 101 ? -21.470 -7.097 18.187 1.00 41.41 101 THR A O 1
ATOM 755 N N . ALA A 1 102 ? -19.244 -7.236 18.278 1.00 40.81 102 ALA A N 1
ATOM 756 C CA . ALA A 1 102 ? -19.169 -7.491 19.706 1.00 40.81 102 ALA A CA 1
ATOM 757 C C . ALA A 1 102 ? -18.975 -6.128 20.376 1.00 40.81 102 ALA A C 1
ATOM 759 O O . ALA A 1 102 ? -17.905 -5.525 20.328 1.00 40.81 102 ALA A O 1
ATOM 760 N N . THR A 1 103 ? -20.068 -5.614 20.933 1.00 40.16 103 THR A N 1
ATOM 761 C CA . THR A 1 103 ? -20.117 -4.448 21.816 1.00 40.16 103 THR A CA 1
ATOM 762 C C . THR A 1 103 ? -18.872 -4.345 22.702 1.00 40.16 103 THR A C 1
ATOM 764 O O . THR A 1 103 ? -18.661 -5.182 23.575 1.00 40.16 103 THR A O 1
ATOM 767 N N . GLY A 1 104 ? -18.078 -3.290 22.501 1.00 41.50 104 GLY A N 1
ATOM 768 C CA . GLY A 1 104 ? -17.153 -2.778 23.516 1.00 41.50 104 GLY A CA 1
ATOM 769 C C . GLY A 1 104 ? -15.693 -3.235 23.467 1.00 41.50 104 GLY A C 1
ATOM 770 O O . GLY A 1 104 ? -14.925 -2.769 24.303 1.00 41.50 104 GLY A O 1
ATOM 771 N N . ALA A 1 105 ? -15.259 -4.065 22.515 1.00 42.59 105 ALA A N 1
ATOM 772 C CA . ALA A 1 105 ? -13.828 -4.326 22.337 1.00 42.59 105 ALA A CA 1
ATOM 773 C C . ALA A 1 105 ? -13.264 -3.401 21.251 1.00 42.59 105 ALA A C 1
ATOM 775 O O . ALA A 1 105 ? -13.585 -3.553 20.074 1.00 42.59 105 ALA A O 1
ATOM 776 N N . ALA A 1 106 ? -12.425 -2.435 21.638 1.00 49.16 106 ALA A N 1
ATOM 777 C CA . ALA A 1 106 ? -11.567 -1.735 20.688 1.00 49.16 106 ALA A CA 1
ATOM 778 C C . ALA A 1 106 ? -10.843 -2.798 19.845 1.00 49.16 106 ALA A C 1
ATOM 780 O O . ALA A 1 106 ? -10.209 -3.684 20.421 1.00 49.16 106 ALA A O 1
ATOM 781 N N . SER A 1 107 ? -10.968 -2.755 18.513 1.00 54.94 107 SER A N 1
ATOM 782 C CA . SER A 1 107 ? -10.152 -3.586 17.619 1.00 54.94 107 SER A CA 1
ATOM 783 C C . SER A 1 10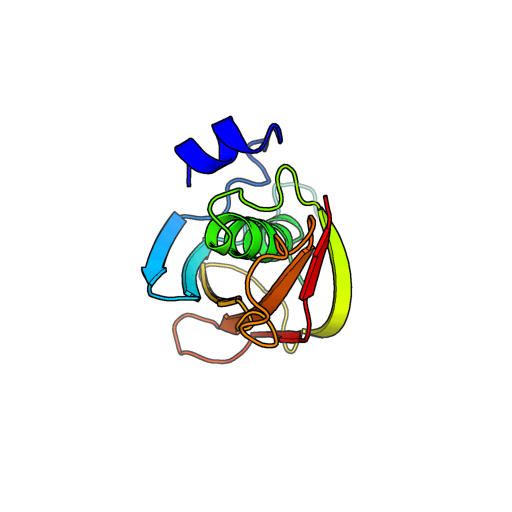7 ? -8.691 -3.260 17.903 1.00 54.94 107 SER A C 1
ATOM 785 O O . SER A 1 107 ? -8.158 -2.263 17.427 1.00 54.94 107 SER A O 1
ATOM 787 N N . GLY A 1 108 ? -8.085 -4.054 18.783 1.00 62.03 108 GLY A N 1
ATOM 788 C CA . GLY A 1 108 ? -6.799 -3.761 19.387 1.00 62.03 108 GLY A CA 1
ATOM 789 C C . GLY A 1 108 ? -5.712 -3.766 18.332 1.00 62.03 108 GLY A C 1
ATOM 790 O O . GLY A 1 108 ? -5.305 -4.836 17.887 1.00 62.03 108 GLY A O 1
ATOM 791 N N . GLY A 1 109 ? -5.266 -2.574 17.935 1.00 78.12 109 GLY A N 1
ATOM 792 C CA . GLY A 1 109 ? -4.024 -2.357 17.198 1.00 78.12 109 GLY A CA 1
ATOM 793 C C . GLY A 1 109 ? -3.868 -3.155 15.905 1.00 78.12 109 GLY A C 1
ATOM 794 O O . GLY A 1 109 ? -2.733 -3.386 15.513 1.00 78.12 109 GLY A O 1
ATOM 795 N N . VAL A 1 110 ? -4.946 -3.627 15.263 1.00 87.19 110 VAL A N 1
ATOM 796 C CA . VAL A 1 110 ? -4.869 -4.431 14.034 1.00 87.19 110 VAL A CA 1
ATOM 797 C C . VAL A 1 110 ? -5.836 -3.908 12.983 1.00 87.19 110 VAL A C 1
ATOM 799 O O . VAL A 1 110 ? -7.038 -3.814 13.222 1.00 87.19 110 VAL A O 1
ATOM 802 N N . VAL A 1 111 ? -5.312 -3.670 11.782 1.00 90.06 111 VAL A N 1
ATOM 803 C CA . VAL A 1 111 ? -6.081 -3.264 10.599 1.00 90.06 111 VAL A CA 1
ATOM 804 C C . VAL A 1 111 ? -5.925 -4.329 9.528 1.00 90.06 111 VAL A C 1
ATOM 806 O O . VAL A 1 111 ? -4.812 -4.785 9.271 1.00 90.06 111 VAL A O 1
ATOM 809 N N . ARG A 1 112 ? -7.030 -4.740 8.900 1.00 93.81 112 ARG A N 1
ATOM 810 C CA . ARG A 1 112 ? -7.015 -5.727 7.815 1.00 93.81 112 ARG A CA 1
ATOM 811 C C . ARG A 1 112 ? -7.641 -5.188 6.549 1.00 93.81 112 ARG A C 1
ATOM 813 O O . ARG A 1 112 ? -8.520 -4.329 6.614 1.00 93.81 112 ARG A O 1
ATOM 820 N N . GLY A 1 113 ? -7.182 -5.692 5.415 1.00 95.56 113 GLY A N 1
ATOM 821 C CA . GLY A 1 113 ? -7.726 -5.314 4.127 1.00 95.56 113 GLY A CA 1
ATOM 822 C C . GLY A 1 113 ? -7.088 -6.037 2.957 1.00 95.56 113 GLY A C 1
ATOM 823 O O . GLY A 1 113 ? -6.309 -6.980 3.105 1.00 95.56 113 GLY A O 1
ATOM 824 N N . ARG A 1 114 ? -7.403 -5.542 1.769 1.00 98.19 114 ARG A N 1
ATOM 825 C CA . ARG A 1 114 ? -6.878 -6.013 0.489 1.00 98.19 114 ARG A CA 1
ATOM 826 C C . ARG A 1 114 ? -6.583 -4.834 -0.420 1.00 98.19 114 ARG A C 1
ATOM 828 O O . ARG A 1 114 ? -7.045 -3.715 -0.176 1.00 98.19 114 ARG A O 1
ATOM 835 N N . ALA A 1 115 ? -5.837 -5.087 -1.485 1.00 98.62 115 ALA A N 1
ATOM 836 C CA . ALA A 1 115 ? -5.617 -4.081 -2.504 1.00 98.62 115 ALA A CA 1
ATOM 837 C C . ALA A 1 115 ? -5.442 -4.668 -3.899 1.00 98.62 115 ALA A C 1
ATOM 839 O O . ALA A 1 115 ? -4.892 -5.752 -4.082 1.00 98.62 115 ALA A O 1
ATOM 840 N N . VAL A 1 116 ? -5.857 -3.885 -4.888 1.00 98.56 116 VAL A N 1
ATOM 841 C CA . VAL A 1 116 ? -5.615 -4.139 -6.306 1.00 98.56 116 VAL A CA 1
ATOM 842 C C . VAL A 1 116 ? -4.945 -2.909 -6.896 1.00 98.56 116 VAL A C 1
ATOM 844 O O . VAL A 1 116 ? -5.396 -1.788 -6.672 1.00 98.56 116 VAL A O 1
ATOM 847 N N . VAL A 1 117 ? -3.880 -3.108 -7.667 1.00 98.44 117 VAL A N 1
ATOM 848 C CA . VAL A 1 117 ? -3.236 -2.056 -8.456 1.00 98.44 117 VAL A CA 1
ATOM 849 C C . VAL A 1 117 ? -3.430 -2.363 -9.929 1.00 98.44 117 VAL A C 1
ATOM 851 O O . VAL A 1 117 ? -3.104 -3.461 -10.380 1.00 98.44 117 VAL A O 1
ATOM 854 N N . CYS A 1 118 ? -3.921 -1.388 -10.686 1.00 98.12 118 CYS A N 1
ATOM 855 C CA . CYS A 1 118 ? -4.134 -1.488 -12.120 1.00 98.12 118 CYS A CA 1
ATOM 856 C C . CYS A 1 118 ? -3.453 -0.352 -12.893 1.00 98.12 118 CYS A C 1
ATOM 858 O O . CYS A 1 118 ? -3.124 0.702 -12.342 1.00 98.12 118 CYS A O 1
ATOM 860 N N . ASN A 1 119 ? -3.226 -0.565 -14.188 1.00 96.25 119 ASN A N 1
ATOM 861 C CA . ASN A 1 119 ? -2.849 0.525 -15.088 1.00 96.25 119 ASN A CA 1
ATOM 862 C C . ASN A 1 119 ? -4.050 1.452 -15.369 1.00 96.25 119 ASN A C 1
ATOM 864 O O . ASN A 1 119 ? -5.164 1.238 -14.891 1.00 96.25 119 ASN A O 1
ATOM 868 N N . GLN A 1 120 ? -3.835 2.492 -16.176 1.00 94.81 120 GLN A N 1
ATOM 869 C CA . GLN A 1 120 ? -4.881 3.468 -16.509 1.00 94.81 120 GLN A CA 1
ATOM 870 C C . GLN A 1 120 ? -6.032 2.883 -17.347 1.00 94.81 120 GLN A C 1
ATOM 872 O O . GLN A 1 120 ? -7.096 3.490 -17.424 1.00 94.81 120 GLN A O 1
ATOM 877 N N . GLN A 1 121 ? -5.836 1.713 -17.957 1.00 95.62 121 GLN A N 1
ATOM 878 C CA . GLN A 1 121 ? -6.848 0.971 -18.709 1.00 95.62 121 GLN A CA 1
ATOM 879 C C . GLN A 1 121 ? -7.616 -0.031 -17.828 1.00 95.62 121 GLN A C 1
ATOM 881 O O . GLN A 1 121 ? -8.512 -0.710 -18.321 1.00 95.62 121 GLN A O 1
ATOM 886 N N . GLY A 1 122 ? -7.281 -0.136 -16.537 1.00 95.06 122 GLY A N 1
ATOM 887 C CA . GLY A 1 122 ? -7.914 -1.064 -15.602 1.00 95.06 122 GLY A CA 1
ATOM 888 C C . GLY A 1 122 ? -7.353 -2.489 -15.631 1.00 95.06 122 GLY A C 1
ATOM 889 O O . GLY A 1 122 ? -7.871 -3.351 -14.926 1.00 95.06 122 GLY A O 1
ATOM 890 N N . GLU A 1 123 ? -6.282 -2.761 -16.384 1.00 97.38 123 GLU A N 1
ATOM 891 C CA . GLU A 1 123 ? -5.594 -4.055 -16.320 1.00 97.38 123 GLU A CA 1
ATOM 892 C C . GLU A 1 123 ? -4.929 -4.210 -14.952 1.00 97.38 123 GLU A C 1
ATOM 894 O O . GLU A 1 123 ? -4.121 -3.371 -14.545 1.00 97.38 123 GLU A O 1
ATOM 899 N N . VAL A 1 124 ? -5.245 -5.298 -14.254 1.00 98.12 124 VAL A N 1
ATOM 900 C CA . VAL A 1 124 ? -4.667 -5.606 -12.945 1.00 98.12 124 VAL A CA 1
ATOM 901 C C . VAL A 1 124 ? -3.191 -5.974 -13.090 1.00 98.12 124 VAL A C 1
ATOM 903 O O . VAL A 1 124 ? -2.826 -6.878 -13.840 1.00 98.12 124 VAL A O 1
ATOM 906 N N . LEU A 1 125 ? -2.341 -5.282 -12.335 1.00 98.12 125 LEU A N 1
ATOM 907 C CA . LEU A 1 125 ? -0.892 -5.473 -12.298 1.00 98.12 125 LEU A CA 1
ATOM 908 C C . LEU A 1 125 ? -0.434 -6.146 -11.002 1.00 9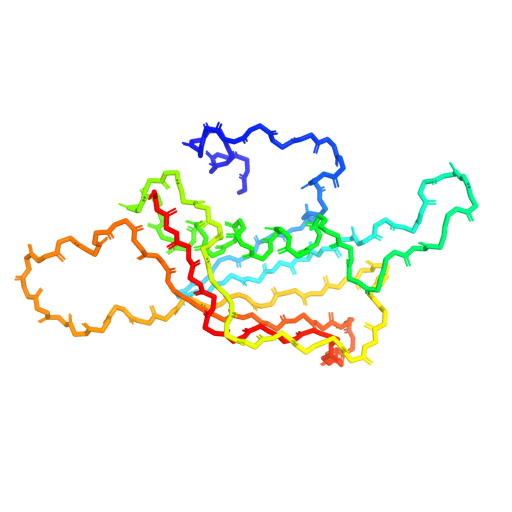8.12 125 LEU A C 1
ATOM 910 O O . LEU A 1 125 ? 0.512 -6.933 -11.031 1.00 98.12 125 LEU A O 1
ATOM 914 N N . LEU A 1 126 ? -1.093 -5.835 -9.883 1.00 98.38 126 LEU A N 1
ATOM 915 C CA . LEU A 1 126 ? -0.772 -6.354 -8.555 1.00 98.38 126 LEU A CA 1
ATOM 916 C C . LEU A 1 126 ? -2.049 -6.602 -7.755 1.00 98.38 126 LEU A C 1
ATOM 918 O O . LEU A 1 126 ? -2.931 -5.748 -7.718 1.00 98.38 126 LEU A O 1
ATOM 922 N N . GLU A 1 127 ? -2.108 -7.741 -7.080 1.00 98.62 127 GLU A N 1
ATOM 923 C CA . GLU A 1 127 ? -3.146 -8.087 -6.107 1.00 98.62 127 GLU A CA 1
ATOM 924 C C . GLU A 1 127 ? -2.488 -8.407 -4.768 1.00 98.62 127 GLU A C 1
ATOM 926 O O . GLU A 1 127 ? -1.459 -9.088 -4.729 1.00 98.62 127 GLU A O 1
ATOM 931 N N . LEU A 1 128 ? -3.083 -7.912 -3.686 1.00 98.56 128 LEU A N 1
ATOM 932 C CA . LEU A 1 128 ? -2.707 -8.214 -2.313 1.00 98.56 128 LEU A CA 1
ATOM 933 C C . LEU A 1 128 ? -3.942 -8.656 -1.535 1.00 98.56 128 LEU A C 1
ATOM 935 O O . LEU A 1 128 ? -4.874 -7.867 -1.361 1.00 98.56 128 LEU A O 1
ATOM 939 N N . ASP A 1 129 ? -3.903 -9.875 -1.011 1.00 97.81 129 ASP A N 1
ATOM 940 C CA . ASP A 1 129 ? -4.972 -10.443 -0.197 1.00 97.81 129 ASP A CA 1
ATOM 941 C C . ASP A 1 129 ? -4.558 -10.492 1.282 1.00 97.81 129 ASP A C 1
ATOM 943 O O . ASP A 1 129 ? -3.406 -10.782 1.624 1.00 97.81 129 ASP A O 1
ATOM 947 N N . ARG A 1 130 ? -5.528 -10.225 2.168 1.00 95.38 130 ARG A N 1
ATOM 948 C CA . ARG A 1 130 ? -5.404 -10.304 3.636 1.00 95.38 130 ARG A CA 1
ATOM 949 C C . ARG A 1 130 ? -4.165 -9.587 4.189 1.00 95.38 130 ARG A C 1
ATOM 951 O O . ARG A 1 130 ? -3.417 -10.129 5.008 1.00 95.38 130 ARG A O 1
ATOM 958 N N . ILE A 1 131 ? -3.973 -8.343 3.770 1.00 96.81 131 ILE A N 1
ATOM 959 C CA . ILE A 1 131 ? -2.999 -7.438 4.375 1.00 96.81 131 ILE A CA 1
ATOM 960 C C . ILE A 1 131 ? -3.387 -7.248 5.842 1.00 96.81 131 ILE A C 1
ATOM 962 O O . ILE A 1 131 ? -4.542 -6.963 6.150 1.00 96.81 131 ILE A O 1
ATOM 966 N N . THR A 1 132 ? -2.427 -7.396 6.748 1.00 94.94 132 THR A N 1
ATOM 967 C CA . THR A 1 132 ? -2.582 -7.115 8.176 1.00 94.94 132 THR A CA 1
ATOM 968 C C . THR A 1 132 ? -1.549 -6.079 8.589 1.00 94.94 132 THR A C 1
ATOM 970 O O . THR A 1 132 ? -0.348 -6.320 8.460 1.00 94.94 132 THR A O 1
ATOM 973 N N . LEU A 1 133 ? -2.016 -4.947 9.110 1.00 92.19 133 LEU A N 1
ATOM 974 C CA . LEU A 1 133 ? -1.192 -3.975 9.818 1.00 92.19 133 LEU A CA 1
ATOM 975 C C . LEU A 1 133 ? -1.364 -4.178 11.319 1.00 92.19 133 LEU A C 1
ATOM 977 O O . LEU A 1 133 ? -2.468 -4.495 11.769 1.00 92.19 133 LEU A O 1
ATOM 981 N N . LYS A 1 134 ? -0.292 -3.986 12.082 1.00 89.12 134 LYS A N 1
ATOM 982 C CA . LYS A 1 134 ? -0.295 -4.114 13.538 1.00 89.12 134 LYS A CA 1
ATOM 983 C C . LYS A 1 134 ? 0.477 -2.962 14.189 1.00 89.12 134 LYS A C 1
ATOM 985 O O . LYS A 1 134 ? 1.502 -2.566 13.639 1.00 89.12 134 LYS A O 1
ATOM 990 N N . ALA A 1 135 ? -0.031 -2.438 15.303 1.00 81.75 135 ALA A N 1
ATOM 991 C CA . ALA A 1 135 ? 0.659 -1.468 16.162 1.00 81.75 135 ALA A CA 1
ATOM 992 C C . ALA A 1 135 ? 1.829 -2.089 16.937 1.00 81.75 135 ALA A C 1
ATOM 994 O O . ALA A 1 135 ? 1.721 -3.287 17.309 1.00 81.75 135 ALA A O 1
#

Foldseek 3Di:
DVVLCVQLPDDDDPLLPQFPDWDDDQQKIKTKGADDDDDDDPDDADQERPSNVVVLVSRQCVNCVCLLHNWDWDDFPDKDFPTRDHGIKMKMKGWDDDDDPPPDDRPHNKTWTWMFIGHPVRHTGMTTHTTIIGD

Radius of gyration: 15.13 Å; chains: 1; bounding box: 43×29×42 Å

pLDDT: mean 84.97, std 15.97, range [40.16, 98.62]